Protein AF-A0A350UHS3-F1 (afdb_monomer_lite)

Radius of gyration: 13.72 Å; chains: 1; bounding box: 40×30×36 Å

Sequence (120 aa):
MGPVLELELQLDELGRVIARLTKGKSSATVTSSAAAGAIADLAAAFEDTVREGCGECYWPEGGGDYRWLFRRTGERVAVVVLWCANPVTGWEHVFWGETGWDEFQQTLRGAVARQTISLG

Foldseek 3Di:
DAFAWAWAWDADPLRKIWIWIDGPPAIFIDIASVHVVVLVQLVVQVVCCVVPQKGKDWGDDPQWIKIWIWGHDPQKIKIWIWTDSDVVVPTDGGDIDMHGPVSVVVNSVVNSVVVVVVVD

Secondary structure (DSSP, 8-state):
-PPPPEEEEEE-TTS-EEEEEEETTEEEEEEESSHHHHHHHHHHHHHHHHHHSEEEEEEEETTEEEEEEEEEETTEEEEEEEEES-TTT-PEEEEEEEEEHHHHHHHHHHHHHHHHHHH-

Structure (mmCIF, N/CA/C/O backbone):
data_AF-A0A350UHS3-F1
#
_entry.id   AF-A0A350UHS3-F1
#
loop_
_atom_site.group_PDB
_atom_site.id
_atom_site.type_symbol
_atom_site.label_atom_id
_atom_site.label_alt_id
_atom_site.label_comp_id
_atom_site.label_asym_id
_atom_site.label_entity_id
_atom_site.label_seq_id
_atom_site.pdbx_PDB_ins_code
_atom_site.Cartn_x
_atom_site.Cartn_y
_atom_site.Cartn_z
_atom_site.occupancy
_atom_site.B_iso_or_equiv
_atom_site.auth_seq_id
_atom_site.auth_comp_id
_atom_site.auth_asym_id
_atom_site.auth_atom_id
_atom_site.pdbx_PDB_model_num
ATOM 1 N N . MET A 1 1 ? -19.571 10.231 8.945 1.00 56.25 1 MET A N 1
ATOM 2 C CA . MET A 1 1 ? -18.634 9.476 8.087 1.00 56.25 1 MET A CA 1
ATOM 3 C C . MET A 1 1 ? -17.389 10.318 7.891 1.00 56.25 1 MET A C 1
ATOM 5 O O . MET A 1 1 ? -17.525 11.468 7.494 1.00 56.25 1 MET A O 1
ATOM 9 N N . GLY A 1 2 ? -16.209 9.802 8.245 1.00 68.81 2 GLY A N 1
ATOM 10 C CA . GLY A 1 2 ? -14.953 10.441 7.837 1.00 68.81 2 GLY A CA 1
ATOM 11 C C . GLY A 1 2 ? -14.746 10.294 6.324 1.00 68.81 2 GLY A C 1
ATOM 12 O O . GLY A 1 2 ? -15.481 9.528 5.699 1.00 68.81 2 GLY A O 1
ATOM 13 N N . PRO A 1 3 ? -13.778 11.008 5.719 1.00 79.88 3 PRO A N 1
ATOM 14 C CA . PRO A 1 3 ? -13.432 10.783 4.312 1.00 79.88 3 PRO A CA 1
ATOM 15 C C . PRO A 1 3 ? -13.083 9.303 4.117 1.00 79.88 3 PRO A C 1
ATOM 17 O O . PRO A 1 3 ? -12.522 8.731 5.040 1.00 79.88 3 PRO A O 1
ATOM 20 N N . VAL A 1 4 ? -13.404 8.670 2.988 1.00 88.81 4 VAL A N 1
ATOM 21 C CA . VAL A 1 4 ? -13.046 7.263 2.697 1.00 88.81 4 VAL A CA 1
ATOM 22 C C . VAL A 1 4 ? -11.585 7.192 2.236 1.00 88.81 4 VAL A C 1
ATOM 24 O O . VAL A 1 4 ? -11.056 8.179 1.727 1.00 88.81 4 VAL A O 1
ATOM 27 N N . LEU A 1 5 ? -10.889 6.079 2.510 1.00 96.12 5 LEU A N 1
ATOM 28 C CA . LEU A 1 5 ? -9.570 5.837 1.912 1.00 96.12 5 LEU A CA 1
ATOM 29 C C . LEU A 1 5 ? -9.765 5.195 0.543 1.00 96.12 5 LEU A C 1
ATOM 31 O O . LEU A 1 5 ? -10.306 4.094 0.442 1.00 96.12 5 LEU A O 1
ATOM 35 N N . GLU A 1 6 ? -9.292 5.885 -0.481 1.00 96.62 6 GLU A N 1
ATOM 36 C CA . GLU A 1 6 ? -9.288 5.417 -1.859 1.00 96.62 6 GLU A CA 1
ATOM 37 C C . GLU A 1 6 ? -7.897 4.903 -2.217 1.00 96.62 6 GLU A C 1
ATOM 39 O O . GLU A 1 6 ? -6.881 5.492 -1.836 1.00 96.62 6 GLU A O 1
ATOM 44 N N . LEU A 1 7 ? -7.871 3.789 -2.941 1.00 97.31 7 LEU A N 1
ATOM 45 C CA . LEU A 1 7 ? -6.670 3.215 -3.520 1.00 97.31 7 LEU A CA 1
ATOM 46 C C . LEU A 1 7 ? -6.970 2.828 -4.962 1.00 97.31 7 LEU A C 1
ATOM 48 O O . LEU A 1 7 ? -7.841 1.999 -5.241 1.00 97.31 7 LEU A O 1
ATOM 52 N N . GLU A 1 8 ? -6.203 3.408 -5.868 1.00 97.12 8 GLU A N 1
ATOM 53 C CA . GLU A 1 8 ? -6.229 3.083 -7.283 1.00 97.12 8 GLU A CA 1
ATOM 54 C C . GLU A 1 8 ? -4.900 2.457 -7.671 1.00 97.12 8 GLU A C 1
ATOM 56 O O . GLU A 1 8 ? -3.845 2.940 -7.273 1.00 97.12 8 GLU A O 1
ATOM 61 N N . LEU A 1 9 ? -4.962 1.389 -8.459 1.00 97.25 9 LEU A N 1
ATOM 62 C CA . LEU A 1 9 ? -3.805 0.780 -9.099 1.00 97.25 9 LEU A CA 1
ATOM 63 C C . LEU A 1 9 ? -3.979 0.938 -10.606 1.00 97.25 9 LEU A C 1
ATOM 65 O O . LEU A 1 9 ? -5.082 0.720 -11.116 1.00 97.25 9 LEU A O 1
A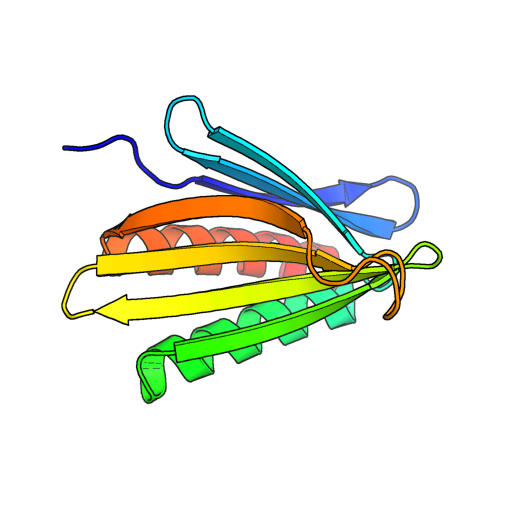TOM 69 N N . GLN A 1 10 ? -2.913 1.318 -11.298 1.00 96.50 10 GLN A N 1
ATOM 70 C CA . GLN A 1 10 ? -2.858 1.459 -12.751 1.00 96.50 10 GLN A CA 1
ATOM 71 C C . GLN A 1 10 ? -1.507 0.959 -13.256 1.00 96.50 10 GLN A C 1
ATOM 73 O O . GLN A 1 10 ? -0.519 1.049 -12.533 1.00 96.50 10 GLN A O 1
ATOM 78 N N . LEU A 1 11 ? -1.459 0.465 -14.490 1.00 95.38 11 LEU A N 1
ATOM 79 C CA . LEU A 1 11 ? -0.200 0.250 -15.197 1.00 95.38 11 LEU A CA 1
ATOM 80 C C . LEU A 1 11 ? 0.103 1.472 -16.058 1.00 95.38 11 LEU A C 1
ATOM 82 O O . LEU A 1 11 ? -0.803 2.017 -16.692 1.00 95.38 11 LEU A O 1
ATOM 86 N N . ASP A 1 12 ? 1.358 1.904 -16.073 1.00 93.31 12 ASP A N 1
ATOM 87 C CA . ASP A 1 12 ? 1.816 2.906 -17.030 1.00 93.31 12 ASP A CA 1
ATOM 88 C C . ASP A 1 12 ? 2.282 2.272 -18.350 1.00 93.31 12 ASP A C 1
ATOM 90 O O . ASP A 1 12 ? 2.319 1.051 -18.509 1.00 93.31 12 ASP A O 1
ATOM 94 N N . GLU A 1 13 ? 2.651 3.115 -19.315 1.00 91.56 13 GLU A N 1
ATOM 95 C CA . GLU A 1 13 ? 3.112 2.688 -20.644 1.00 91.56 13 GLU A CA 1
ATOM 96 C C . GLU A 1 13 ? 4.402 1.850 -20.607 1.00 91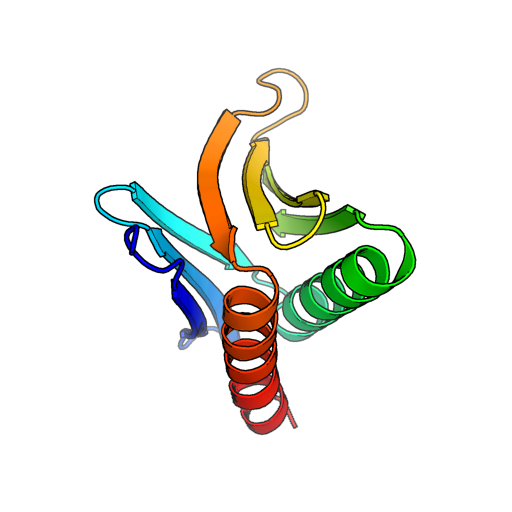.56 13 GLU A C 1
ATOM 98 O O . GLU A 1 13 ? 4.717 1.152 -21.568 1.00 91.56 13 GLU A O 1
ATOM 103 N N . LEU A 1 14 ? 5.149 1.907 -19.500 1.00 90.81 14 LEU A N 1
ATOM 104 C CA . LEU A 1 14 ? 6.383 1.156 -19.281 1.00 90.81 14 LEU A CA 1
ATOM 105 C C . LEU A 1 14 ? 6.134 -0.148 -18.506 1.00 90.81 14 LEU A C 1
ATOM 107 O O . LEU A 1 14 ? 7.090 -0.835 -18.145 1.00 90.81 14 LEU A O 1
ATOM 111 N N . GLY A 1 15 ? 4.869 -0.492 -18.240 1.00 91.38 15 GLY A N 1
ATOM 112 C CA . GLY A 1 15 ? 4.481 -1.694 -17.505 1.00 91.38 15 GLY A CA 1
ATOM 113 C C . GLY A 1 15 ? 4.727 -1.608 -15.999 1.00 91.38 15 GLY A C 1
ATOM 114 O O . GLY A 1 15 ? 4.700 -2.634 -15.320 1.00 91.38 15 GLY A O 1
ATOM 115 N N . ARG A 1 16 ? 4.967 -0.410 -15.457 1.00 94.69 16 ARG A N 1
ATOM 116 C CA . ARG A 1 16 ? 5.115 -0.187 -14.014 1.00 94.69 16 ARG A CA 1
ATOM 117 C C . ARG A 1 16 ? 3.742 -0.051 -13.379 1.00 94.69 16 ARG A C 1
ATOM 119 O O . ARG A 1 16 ? 2.841 0.531 -13.979 1.00 94.69 16 ARG A O 1
ATOM 126 N N . VAL A 1 17 ? 3.588 -0.517 -12.144 1.00 96.94 17 VAL A N 1
ATOM 127 C CA . VAL A 1 17 ? 2.379 -0.234 -11.367 1.00 96.94 17 VAL A CA 1
ATOM 128 C C . VAL A 1 17 ? 2.507 1.127 -10.693 1.00 96.94 17 VAL A C 1
ATOM 130 O O . VAL A 1 17 ? 3.527 1.447 -10.083 1.00 96.94 17 VAL A O 1
ATOM 133 N N . ILE A 1 18 ? 1.449 1.923 -10.791 1.00 97.38 18 ILE A N 1
ATOM 134 C CA . ILE A 1 18 ? 1.249 3.176 -10.076 1.00 97.38 18 ILE A CA 1
ATOM 135 C C . ILE A 1 18 ? 0.087 2.966 -9.111 1.00 97.38 18 ILE A C 1
ATOM 137 O O . ILE A 1 18 ? -1.042 2.706 -9.529 1.00 97.38 18 ILE A O 1
ATOM 141 N N . ALA A 1 19 ? 0.364 3.104 -7.821 1.00 98.06 19 ALA A N 1
ATOM 142 C CA . ALA A 1 19 ? -0.624 3.124 -6.763 1.00 98.06 19 ALA A CA 1
ATOM 143 C C . ALA A 1 19 ? -0.874 4.555 -6.292 1.00 98.06 19 ALA A C 1
ATOM 145 O O . ALA A 1 19 ? 0.041 5.245 -5.841 1.00 98.06 19 ALA A O 1
ATOM 146 N N . ARG A 1 20 ? -2.124 5.004 -6.371 1.00 98.12 20 ARG A N 1
ATOM 147 C CA . ARG A 1 20 ? -2.557 6.307 -5.868 1.00 98.12 20 ARG A CA 1
ATOM 148 C C . ARG A 1 20 ? -3.410 6.105 -4.628 1.00 98.12 20 ARG A C 1
ATOM 150 O O . ARG A 1 20 ? -4.438 5.438 -4.698 1.00 98.12 20 ARG A O 1
ATOM 157 N N . LEU A 1 21 ? -2.982 6.685 -3.510 1.00 98.19 21 LEU A N 1
ATOM 158 C CA . LEU A 1 21 ? -3.741 6.698 -2.261 1.00 98.19 21 LEU A CA 1
ATOM 159 C C . LEU A 1 21 ? -4.323 8.086 -2.027 1.00 98.19 21 LEU A C 1
ATOM 161 O O . LEU A 1 21 ? -3.595 9.072 -2.150 1.00 98.19 21 LEU A O 1
ATOM 165 N N . THR A 1 22 ? -5.586 8.155 -1.612 1.00 97.56 22 THR A N 1
ATOM 166 C CA . THR A 1 22 ? -6.247 9.416 -1.250 1.00 97.56 22 THR A CA 1
ATOM 167 C C . THR A 1 22 ? -7.081 9.244 0.016 1.00 97.56 22 THR A C 1
ATOM 169 O O . THR A 1 22 ? -7.813 8.269 0.178 1.00 97.56 22 THR A O 1
ATOM 172 N N . LYS A 1 23 ? -6.980 10.204 0.941 1.00 95.38 23 LYS A N 1
ATOM 173 C CA . LYS A 1 23 ? -7.799 10.286 2.155 1.00 95.38 23 LYS A CA 1
ATOM 174 C C . LYS A 1 23 ? -7.983 11.743 2.569 1.00 95.38 23 LYS A C 1
ATOM 176 O O . LYS A 1 23 ? -7.113 12.348 3.199 1.00 95.38 23 LYS A O 1
ATOM 181 N N . GLY A 1 24 ? -9.141 12.318 2.257 1.00 92.81 24 GLY A N 1
ATOM 182 C CA . GLY A 1 24 ? -9.398 13.732 2.535 1.00 92.81 24 GLY A CA 1
ATOM 183 C C . GLY A 1 24 ? -8.404 14.625 1.786 1.00 92.81 24 GLY A C 1
ATOM 184 O O . GLY A 1 24 ? -8.423 14.661 0.564 1.00 92.81 24 GLY A O 1
ATOM 185 N N . LYS A 1 25 ? -7.537 15.344 2.513 1.00 91.00 25 LYS A N 1
ATOM 186 C CA . LYS A 1 25 ? -6.486 16.195 1.918 1.00 91.00 25 LYS A CA 1
ATOM 187 C C . LYS A 1 25 ? -5.149 15.476 1.710 1.00 91.00 25 LYS A C 1
ATOM 189 O O . LYS A 1 25 ? -4.271 16.026 1.054 1.00 91.00 25 LYS A O 1
ATOM 194 N N . SER A 1 26 ? -4.982 14.284 2.279 1.00 92.88 26 SER A N 1
ATOM 195 C CA . SER A 1 26 ? -3.761 13.494 2.133 1.00 92.88 26 SER A CA 1
ATOM 196 C C . SER A 1 26 ? -3.831 12.685 0.846 1.00 92.88 26 SER A C 1
ATOM 198 O O . SER A 1 26 ? -4.818 11.987 0.612 1.00 92.88 26 SER A O 1
ATOM 200 N N . SER A 1 27 ? -2.783 12.746 0.031 1.00 96.44 27 SER A N 1
ATOM 201 C CA . SER A 1 27 ? -2.641 11.884 -1.140 1.00 96.44 27 SER A CA 1
ATOM 202 C C . SER A 1 27 ? -1.185 11.499 -1.350 1.00 96.44 27 SER A C 1
ATOM 204 O O . SER A 1 27 ? -0.288 12.243 -0.955 1.00 96.44 27 SER A O 1
ATOM 206 N N . ALA A 1 28 ? -0.959 10.337 -1.951 1.00 97.38 28 ALA A N 1
ATOM 207 C CA . ALA A 1 28 ? 0.368 9.865 -2.311 1.00 97.38 28 ALA A CA 1
ATOM 208 C C . ALA A 1 28 ? 0.326 9.064 -3.609 1.00 97.38 28 ALA A C 1
ATOM 210 O O . ALA A 1 28 ? -0.696 8.475 -3.964 1.00 97.38 28 ALA A O 1
ATOM 211 N N . THR A 1 29 ? 1.454 9.047 -4.314 1.00 97.25 29 THR A N 1
ATOM 212 C CA . THR A 1 29 ? 1.688 8.172 -5.463 1.00 97.25 29 THR A CA 1
ATOM 213 C C . THR A 1 29 ? 2.894 7.301 -5.153 1.00 97.25 29 THR A C 1
ATOM 215 O O . THR A 1 29 ? 3.938 7.815 -4.760 1.00 97.25 29 THR A O 1
ATOM 218 N N . VAL A 1 30 ? 2.722 5.995 -5.302 1.00 97.25 30 VAL A N 1
ATOM 219 C CA . VAL A 1 30 ? 3.711 4.962 -5.003 1.00 97.25 30 VAL A CA 1
ATOM 220 C C . VAL A 1 30 ? 3.862 4.117 -6.254 1.00 97.25 30 VAL A C 1
ATOM 222 O O . VAL A 1 30 ? 2.861 3.774 -6.878 1.00 97.25 30 VAL A O 1
ATOM 225 N N . THR A 1 31 ? 5.083 3.790 -6.651 1.00 96.56 31 THR A N 1
ATOM 226 C CA . THR A 1 31 ? 5.320 3.071 -7.906 1.00 96.56 31 THR A CA 1
ATOM 227 C C . THR A 1 31 ? 6.135 1.816 -7.682 1.00 96.56 31 THR A C 1
ATOM 229 O O . THR A 1 31 ? 6.956 1.772 -6.769 1.00 96.56 31 THR A O 1
ATOM 232 N N . SER A 1 32 ? 5.931 0.817 -8.540 1.00 96.81 32 SER A N 1
ATOM 233 C CA . SER A 1 32 ? 6.883 -0.275 -8.692 1.00 96.81 32 SER A CA 1
ATOM 234 C C . SER A 1 32 ? 7.098 -0.649 -10.154 1.00 96.81 32 SER A C 1
ATOM 236 O O . SER A 1 32 ? 6.152 -0.826 -10.922 1.00 96.81 32 SER A O 1
ATOM 238 N N . SER A 1 33 ? 8.360 -0.810 -10.523 1.00 95.12 33 SER A N 1
ATOM 239 C CA . SER A 1 33 ? 8.829 -1.332 -11.802 1.00 95.12 33 SER A CA 1
ATOM 240 C C . SER A 1 33 ? 8.556 -2.829 -11.978 1.00 95.12 33 SER A C 1
ATOM 242 O O . SER A 1 33 ? 8.461 -3.302 -13.108 1.00 95.12 33 SER A O 1
ATOM 244 N N . ALA A 1 34 ? 8.348 -3.567 -10.885 1.00 94.38 34 ALA A N 1
ATOM 245 C CA . ALA A 1 34 ? 8.008 -4.986 -10.885 1.00 94.38 34 ALA A CA 1
ATOM 246 C C . ALA A 1 34 ? 6.501 -5.193 -10.651 1.00 94.38 34 ALA A C 1
ATOM 248 O O . ALA A 1 34 ? 6.097 -5.789 -9.653 1.00 94.38 34 ALA A O 1
ATOM 249 N N . ALA A 1 35 ? 5.658 -4.701 -11.567 1.00 94.75 35 ALA A N 1
ATOM 250 C CA . ALA A 1 35 ? 4.208 -4.593 -11.366 1.00 94.75 35 ALA A CA 1
ATOM 251 C C . ALA A 1 35 ? 3.528 -5.870 -10.840 1.00 94.75 35 ALA A C 1
ATOM 253 O O . ALA A 1 35 ? 2.813 -5.816 -9.841 1.00 94.75 35 ALA A O 1
ATOM 254 N N . ALA A 1 36 ? 3.771 -7.022 -11.475 1.00 94.06 36 ALA A N 1
ATOM 255 C CA . ALA A 1 36 ? 3.154 -8.285 -11.070 1.00 94.06 36 ALA A CA 1
ATOM 256 C C . ALA A 1 36 ? 3.554 -8.710 -9.646 1.00 94.06 36 ALA A C 1
ATOM 258 O O . ALA A 1 36 ? 2.691 -9.107 -8.864 1.00 94.06 36 ALA A O 1
ATOM 259 N N . GLY A 1 37 ? 4.840 -8.579 -9.299 1.00 95.81 37 GLY A N 1
ATOM 260 C CA . GLY A 1 37 ? 5.343 -8.876 -7.955 1.00 95.81 37 GLY A CA 1
ATOM 261 C C . GLY A 1 37 ? 4.765 -7.917 -6.918 1.00 95.81 37 GLY A C 1
ATOM 262 O O . GLY A 1 37 ? 4.169 -8.352 -5.944 1.00 95.81 37 GLY A O 1
ATOM 263 N N . ALA A 1 38 ? 4.812 -6.615 -7.195 1.00 97.06 38 ALA A N 1
ATOM 264 C CA . ALA A 1 38 ? 4.284 -5.580 -6.314 1.00 97.06 38 ALA A CA 1
ATOM 265 C C . ALA A 1 38 ? 2.786 -5.759 -5.999 1.00 97.06 38 ALA A C 1
ATOM 267 O O . ALA A 1 38 ? 2.366 -5.601 -4.851 1.00 97.06 38 ALA A O 1
ATOM 268 N N . ILE A 1 39 ? 1.976 -6.119 -7.001 1.00 97.06 39 ILE A N 1
ATOM 269 C CA . ILE A 1 39 ? 0.545 -6.403 -6.818 1.00 97.06 39 ILE A CA 1
ATOM 270 C C . ILE A 1 39 ? 0.335 -7.688 -6.006 1.00 97.06 39 ILE A C 1
ATOM 272 O O . ILE A 1 39 ? -0.532 -7.710 -5.131 1.00 97.06 39 ILE A O 1
ATOM 276 N N . ALA A 1 40 ? 1.118 -8.739 -6.269 1.00 96.69 40 ALA A N 1
ATOM 277 C CA . ALA A 1 40 ? 1.049 -9.987 -5.513 1.00 96.69 40 ALA A CA 1
ATOM 278 C C . ALA A 1 40 ? 1.435 -9.784 -4.039 1.00 96.69 40 ALA A C 1
ATOM 280 O O . ALA A 1 40 ? 0.718 -10.246 -3.153 1.00 96.69 40 ALA A O 1
ATOM 281 N N . ASP A 1 41 ? 2.498 -9.028 -3.775 1.00 98.12 41 ASP A N 1
ATOM 282 C CA . ASP A 1 41 ? 2.966 -8.726 -2.423 1.00 98.12 41 ASP A CA 1
ATOM 283 C C . ASP A 1 41 ? 1.952 -7.869 -1.655 1.00 98.12 41 ASP A C 1
ATOM 285 O O . ASP A 1 41 ? 1.675 -8.127 -0.483 1.00 98.12 41 ASP A O 1
ATOM 289 N N . LEU A 1 42 ? 1.326 -6.892 -2.323 1.00 98.00 42 LEU A N 1
ATOM 290 C CA . LEU A 1 42 ? 0.255 -6.085 -1.735 1.00 98.00 42 LEU A CA 1
ATOM 291 C C . LEU A 1 42 ? -0.963 -6.945 -1.361 1.00 98.00 42 LEU A C 1
ATOM 293 O O . LEU A 1 42 ? -1.564 -6.749 -0.302 1.00 98.00 42 LEU A O 1
ATOM 297 N N . ALA A 1 43 ? -1.322 -7.908 -2.216 1.00 97.81 43 ALA A N 1
ATOM 298 C CA . ALA A 1 43 ? -2.396 -8.856 -1.943 1.00 97.81 43 ALA A CA 1
ATOM 299 C C . ALA A 1 43 ? -2.043 -9.800 -0.780 1.00 97.81 43 ALA A C 1
ATOM 301 O O . ALA A 1 43 ? -2.879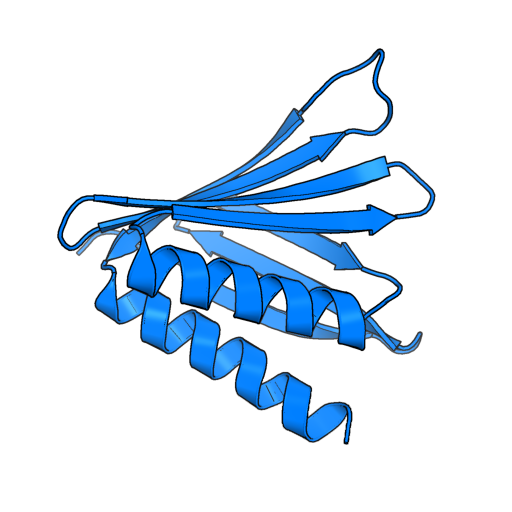 -10.025 0.092 1.00 97.81 43 ALA A O 1
ATOM 302 N N . ALA A 1 44 ? -0.806 -10.300 -0.718 1.00 98.12 44 ALA A N 1
ATOM 303 C CA . ALA A 1 44 ? -0.339 -11.150 0.375 1.00 98.12 44 ALA A CA 1
ATOM 304 C C . ALA A 1 44 ? -0.357 -10.411 1.723 1.00 98.12 44 ALA A C 1
ATOM 306 O O . ALA A 1 44 ? -0.946 -10.901 2.685 1.00 98.12 44 ALA A O 1
ATOM 307 N N . ALA A 1 45 ? 0.173 -9.184 1.770 1.00 98.50 45 ALA A N 1
ATOM 308 C CA . ALA A 1 45 ? 0.144 -8.339 2.964 1.00 98.50 45 ALA A CA 1
ATOM 309 C C . ALA A 1 45 ? -1.286 -8.061 3.454 1.00 98.50 45 ALA A C 1
ATOM 311 O O . ALA A 1 45 ? -1.555 -7.961 4.656 1.00 98.50 45 ALA A O 1
ATOM 312 N N . PHE A 1 46 ? -2.239 -7.944 2.532 1.00 97.94 46 PHE A N 1
ATOM 313 C CA . PHE A 1 46 ? -3.641 -7.827 2.898 1.00 97.94 46 PHE A CA 1
ATOM 314 C C . PHE A 1 46 ? -4.209 -9.102 3.515 1.00 97.94 46 PHE A C 1
ATOM 316 O O . PHE A 1 46 ? -4.888 -9.015 4.537 1.00 97.94 46 PHE A O 1
ATOM 323 N N . GLU A 1 47 ? -3.926 -10.268 2.941 1.00 98.31 47 GLU A N 1
ATOM 324 C CA . GLU A 1 47 ? -4.375 -11.544 3.506 1.00 98.31 47 GLU A CA 1
ATOM 325 C C . GLU A 1 47 ? -3.760 -11.798 4.892 1.00 98.31 47 GLU A C 1
ATOM 327 O O . GLU A 1 47 ? -4.460 -12.236 5.810 1.00 98.31 47 GLU A O 1
ATOM 332 N N . ASP A 1 48 ? -2.504 -11.404 5.111 1.00 98.50 48 ASP A N 1
ATOM 333 C CA . ASP A 1 48 ? -1.900 -11.408 6.448 1.00 98.50 48 ASP A CA 1
ATOM 334 C C . ASP A 1 48 ? -2.647 -10.462 7.401 1.00 98.50 48 ASP A C 1
ATOM 336 O O . ASP A 1 48 ? -2.971 -10.832 8.530 1.00 98.50 48 ASP A O 1
ATOM 340 N N . THR A 1 49 ? -3.062 -9.282 6.929 1.00 98.31 49 THR A N 1
ATOM 341 C CA . THR A 1 49 ? -3.882 -8.348 7.724 1.00 98.31 49 THR A CA 1
ATOM 342 C C . THR A 1 49 ? -5.248 -8.927 8.085 1.00 98.31 49 THR A C 1
ATOM 344 O O . THR A 1 49 ? -5.742 -8.693 9.191 1.00 98.31 49 THR A O 1
ATOM 347 N N . VAL A 1 50 ? -5.866 -9.692 7.181 1.00 97.44 50 VAL A N 1
ATOM 348 C CA . VAL A 1 50 ? -7.123 -10.407 7.447 1.00 97.44 50 VAL A CA 1
ATOM 349 C C . VAL A 1 50 ? -6.919 -11.435 8.563 1.00 97.44 50 VAL A C 1
ATOM 351 O O . VAL A 1 50 ? -7.747 -11.505 9.474 1.00 97.44 50 VAL A O 1
ATOM 354 N N . ARG A 1 51 ? -5.829 -12.212 8.500 1.00 97.62 51 ARG A N 1
ATOM 355 C CA . ARG A 1 51 ? -5.539 -13.326 9.415 1.00 97.62 51 ARG A CA 1
ATOM 356 C C . ARG A 1 51 ? -5.050 -12.867 10.788 1.00 97.62 51 ARG A C 1
ATOM 358 O O . ARG A 1 51 ? -5.492 -13.394 11.804 1.00 97.62 51 ARG A O 1
ATOM 365 N N . GLU A 1 52 ? -4.135 -11.908 10.817 1.00 97.69 52 GLU A N 1
ATOM 366 C CA . GLU A 1 52 ? -3.328 -11.562 11.997 1.00 97.69 52 GLU A CA 1
ATOM 367 C C . GLU A 1 52 ? -3.610 -10.147 12.513 1.00 97.69 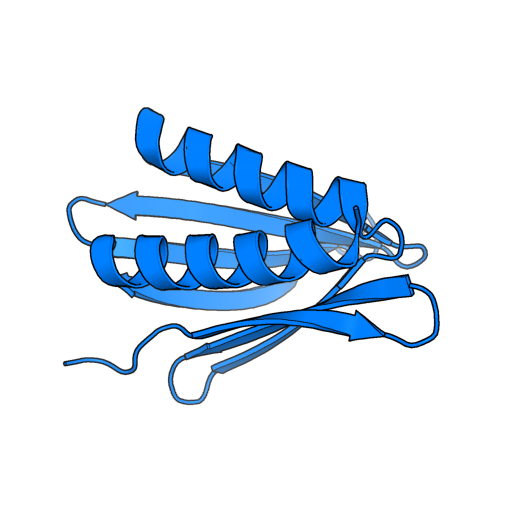52 GLU A C 1
ATOM 369 O O . GLU A 1 52 ? -3.124 -9.738 13.569 1.00 97.69 52 GLU A O 1
ATOM 374 N N . GLY A 1 53 ? -4.413 -9.372 11.781 1.00 97.69 53 GLY A N 1
ATOM 375 C CA . GLY A 1 53 ? -4.674 -7.970 12.087 1.00 97.69 53 GLY A CA 1
ATOM 376 C C . GLY A 1 53 ? -3.517 -7.038 11.718 1.00 97.69 53 GLY A C 1
ATOM 377 O O . GLY A 1 53 ? -3.587 -5.840 11.987 1.00 97.69 53 GLY A O 1
ATOM 378 N N . CYS A 1 54 ? -2.453 -7.542 11.100 1.00 98.19 54 CYS A N 1
ATOM 379 C CA . CYS A 1 54 ? -1.413 -6.734 10.478 1.00 98.19 54 CYS A CA 1
ATOM 380 C C . CYS A 1 54 ? -0.780 -7.457 9.298 1.00 98.19 54 CYS A C 1
ATOM 382 O O . CYS A 1 54 ? -0.757 -8.680 9.265 1.00 98.19 54 CYS A O 1
ATOM 384 N N . GLY A 1 55 ? -0.231 -6.681 8.376 1.00 98.50 55 GLY A N 1
ATOM 385 C CA . GLY A 1 55 ? 0.547 -7.191 7.262 1.00 98.50 55 GLY A CA 1
ATOM 386 C C . GLY A 1 55 ? 1.395 -6.086 6.659 1.00 98.50 55 GLY A C 1
ATOM 387 O O . GLY A 1 55 ? 1.145 -4.896 6.880 1.00 98.50 55 GLY A O 1
ATOM 388 N N . GLU A 1 56 ? 2.424 -6.487 5.929 1.00 98.50 56 GLU A N 1
ATOM 389 C CA . GLU A 1 56 ? 3.347 -5.561 5.297 1.00 98.50 56 GLU A CA 1
ATOM 390 C C . GLU A 1 56 ? 3.904 -6.113 3.996 1.00 98.50 56 GLU A C 1
ATOM 392 O O . GLU A 1 56 ? 4.023 -7.323 3.823 1.00 98.50 56 GLU A O 1
ATOM 397 N N . CYS A 1 57 ? 4.272 -5.212 3.092 1.00 98.38 57 CYS A N 1
ATOM 398 C CA . CYS A 1 57 ? 5.039 -5.557 1.905 1.00 98.38 57 CYS A CA 1
ATOM 399 C C . CYS A 1 57 ? 6.026 -4.449 1.549 1.00 98.38 57 CYS A C 1
ATOM 401 O O . CYS A 1 57 ? 5.925 -3.315 2.030 1.00 98.38 57 CYS A O 1
ATOM 403 N N . TYR A 1 58 ? 6.971 -4.784 0.675 1.00 96.50 58 TYR A N 1
ATOM 404 C CA . TYR A 1 58 ? 8.019 -3.882 0.221 1.00 96.50 58 TYR A CA 1
ATOM 405 C C . TYR A 1 58 ? 7.996 -3.822 -1.295 1.00 96.50 58 TYR A C 1
ATOM 407 O O . TYR A 1 58 ? 7.920 -4.858 -1.945 1.00 96.50 58 TYR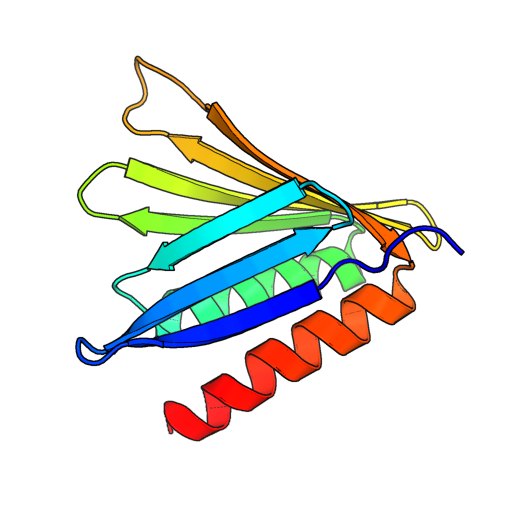 A O 1
ATOM 415 N N . TRP A 1 59 ? 8.064 -2.618 -1.849 1.00 97.31 59 TRP A N 1
ATOM 416 C CA . TRP A 1 59 ? 8.225 -2.398 -3.280 1.00 97.31 59 TRP A CA 1
ATOM 417 C C . TRP A 1 59 ? 9.599 -1.774 -3.515 1.00 97.31 59 TRP A C 1
ATOM 419 O O . TRP A 1 59 ? 9.755 -0.568 -3.290 1.00 97.31 59 TRP A O 1
ATOM 429 N N . PRO A 1 60 ? 10.589 -2.582 -3.929 1.00 93.69 60 PRO A N 1
ATOM 430 C CA . PRO A 1 60 ? 11.910 -2.079 -4.254 1.00 93.69 60 PRO A CA 1
ATOM 431 C C . PRO A 1 60 ? 11.887 -1.255 -5.533 1.00 93.69 60 PRO A C 1
ATOM 433 O O . PRO A 1 60 ? 11.294 -1.663 -6.531 1.00 93.69 60 PRO A O 1
ATOM 436 N N . GLU A 1 61 ? 12.582 -0.126 -5.510 1.00 92.38 61 GLU A N 1
ATOM 437 C CA . GLU A 1 61 ? 12.803 0.752 -6.650 1.00 92.38 61 GLU A CA 1
ATOM 438 C C . GLU A 1 61 ? 14.287 1.113 -6.763 1.00 92.38 61 GLU A C 1
ATOM 440 O O . GLU A 1 61 ? 15.051 1.076 -5.800 1.00 92.38 61 GLU A O 1
ATOM 445 N N . GLY A 1 62 ? 14.719 1.521 -7.960 1.00 88.81 62 GLY A N 1
ATOM 446 C CA . GLY A 1 62 ? 16.127 1.866 -8.189 1.00 88.81 62 GLY A CA 1
ATOM 447 C C . GLY A 1 62 ? 16.656 3.000 -7.295 1.00 88.81 62 GLY A C 1
ATOM 448 O O . GLY A 1 62 ? 17.864 3.111 -7.112 1.00 88.81 62 GLY A O 1
ATOM 449 N N . GLY A 1 63 ? 15.767 3.838 -6.746 1.00 89.69 63 GLY A N 1
ATOM 450 C CA . GLY A 1 63 ? 16.111 4.954 -5.859 1.00 89.69 63 GLY A CA 1
ATOM 451 C C . GLY A 1 63 ? 15.870 4.710 -4.366 1.00 89.69 63 GLY A C 1
ATOM 452 O O . GLY A 1 63 ? 16.123 5.624 -3.584 1.00 89.69 63 GLY A O 1
ATOM 453 N N . GLY A 1 64 ? 15.353 3.542 -3.978 1.00 93.69 64 GLY A N 1
ATOM 454 C CA . GLY A 1 64 ? 14.938 3.247 -2.607 1.00 93.69 64 GLY A CA 1
ATOM 455 C C . GLY A 1 64 ? 13.771 2.269 -2.542 1.00 93.69 64 GLY A C 1
ATOM 456 O O . GLY A 1 64 ? 13.320 1.761 -3.562 1.00 93.69 64 GLY A O 1
ATOM 457 N N . ASP A 1 65 ? 13.253 2.030 -1.344 1.00 94.81 65 ASP A N 1
ATOM 458 C CA . ASP A 1 65 ? 12.182 1.064 -1.117 1.00 94.81 65 ASP A CA 1
ATOM 459 C C . ASP A 1 65 ? 10.941 1.743 -0.544 1.00 94.81 65 ASP A C 1
ATOM 461 O O . ASP A 1 65 ? 11.023 2.515 0.418 1.00 94.81 65 ASP A O 1
ATOM 465 N N . TYR A 1 66 ? 9.768 1.406 -1.079 1.00 97.75 66 TYR A N 1
ATOM 466 C CA . TYR A 1 66 ? 8.514 1.688 -0.390 1.00 97.75 66 TYR A CA 1
ATOM 467 C C . TYR A 1 66 ? 8.164 0.543 0.552 1.00 97.75 66 TYR A C 1
ATOM 469 O O . TYR A 1 66 ? 8.162 -0.615 0.145 1.00 97.75 66 TYR A O 1
ATOM 477 N N . ARG A 1 67 ? 7.786 0.861 1.789 1.00 98.00 67 ARG A N 1
ATOM 478 C CA . ARG A 1 67 ? 7.215 -0.102 2.737 1.00 98.00 67 ARG A CA 1
ATOM 479 C C . ARG A 1 67 ? 5.756 0.222 2.978 1.00 98.00 67 ARG A C 1
ATOM 481 O O . ARG A 1 67 ? 5.424 1.330 3.396 1.00 98.00 67 ARG A O 1
ATOM 488 N N . TRP A 1 68 ? 4.906 -0.766 2.765 1.00 98.50 68 TRP A N 1
ATOM 489 C CA . TRP A 1 68 ? 3.483 -0.712 3.052 1.00 98.50 68 TRP A CA 1
ATOM 490 C C . TRP A 1 68 ? 3.216 -1.416 4.370 1.00 98.50 68 TRP A C 1
ATOM 492 O O . TRP A 1 68 ? 3.721 -2.510 4.602 1.00 98.50 68 TRP A O 1
ATOM 502 N N . LEU A 1 69 ? 2.417 -0.793 5.225 1.00 98.50 69 LEU A N 1
ATOM 503 C CA . LEU A 1 69 ? 2.027 -1.329 6.520 1.00 98.50 69 LEU A CA 1
ATOM 504 C C . LEU A 1 69 ? 0.517 -1.225 6.666 1.00 98.50 69 LEU A C 1
ATOM 506 O O . LEU A 1 69 ? -0.070 -0.154 6.487 1.00 98.50 69 LEU A O 1
ATOM 510 N N . PHE A 1 70 ? -0.091 -2.324 7.081 1.00 98.50 70 PHE A N 1
ATOM 511 C CA . PHE A 1 70 ? -1.494 -2.392 7.433 1.00 98.50 70 PHE A CA 1
ATOM 512 C C . PHE A 1 70 ? -1.627 -2.813 8.888 1.00 98.50 70 PHE A C 1
ATOM 514 O O . PHE A 1 70 ? -1.017 -3.787 9.334 1.00 98.50 70 PHE A O 1
ATOM 521 N N . ARG A 1 71 ? -2.454 -2.093 9.642 1.00 98.38 71 ARG A N 1
ATOM 522 C CA . ARG A 1 71 ? -2.783 -2.458 11.019 1.00 98.38 71 ARG A CA 1
ATOM 523 C C . ARG A 1 71 ? -4.275 -2.335 11.246 1.00 98.38 71 ARG A C 1
ATOM 525 O O . ARG A 1 71 ? -4.816 -1.232 11.250 1.00 98.38 71 ARG A O 1
ATOM 532 N N . ARG A 1 72 ? -4.933 -3.469 11.452 1.00 97.88 72 ARG A N 1
ATOM 533 C CA . ARG A 1 72 ? -6.345 -3.554 11.803 1.00 97.88 72 ARG A CA 1
ATOM 534 C C . ARG A 1 72 ? -6.517 -3.492 13.320 1.00 97.88 72 ARG A C 1
ATOM 536 O O . ARG A 1 72 ? -5.874 -4.228 14.064 1.00 97.88 72 ARG A O 1
ATOM 543 N N . THR A 1 73 ? -7.453 -2.659 13.756 1.00 97.06 73 THR A N 1
ATOM 544 C CA . THR A 1 73 ? -7.884 -2.520 15.148 1.00 97.06 73 THR A CA 1
ATOM 545 C C . THR A 1 73 ? -9.410 -2.559 15.180 1.00 97.06 73 THR A C 1
ATOM 547 O O . THR A 1 73 ? -10.078 -1.554 14.932 1.00 97.06 73 THR A O 1
ATOM 550 N N . GLY A 1 74 ? -9.976 -3.741 15.440 1.00 95.75 74 GLY A N 1
ATOM 551 C CA . GLY A 1 74 ? -11.423 -3.965 15.391 1.00 95.75 74 GLY A CA 1
ATOM 552 C C . GLY A 1 74 ? -11.991 -3.748 13.984 1.00 95.75 74 GLY A C 1
ATOM 553 O O . GLY A 1 74 ? -11.624 -4.453 13.041 1.00 95.75 74 GLY A O 1
ATOM 554 N N . GLU A 1 75 ? -12.877 -2.764 13.850 1.00 96.56 75 GLU A N 1
ATOM 555 C CA . GLU A 1 75 ? -13.543 -2.386 12.592 1.00 96.56 75 GLU A CA 1
ATOM 556 C C . GLU A 1 75 ? -12.786 -1.312 11.802 1.00 96.56 75 GLU A C 1
ATOM 558 O O . GLU A 1 75 ? -13.303 -0.768 10.830 1.00 96.56 75 GLU A O 1
ATOM 563 N N . ARG A 1 76 ? -11.568 -0.960 12.219 1.00 97.19 76 ARG A N 1
ATOM 564 C CA . ARG A 1 76 ? -10.760 0.080 11.576 1.00 97.19 76 ARG A CA 1
ATOM 565 C C . ARG A 1 76 ? -9.433 -0.486 11.112 1.00 97.19 76 ARG A C 1
ATOM 567 O O . ARG A 1 76 ? -8.916 -1.435 11.698 1.00 97.19 76 ARG A O 1
ATOM 574 N N . VAL A 1 77 ? -8.865 0.126 10.084 1.00 97.81 77 VAL A N 1
ATOM 575 C CA . VAL A 1 77 ? -7.526 -0.191 9.589 1.00 97.81 77 VAL A CA 1
ATOM 576 C C . VAL A 1 77 ? -6.752 1.082 9.307 1.00 97.81 77 VAL A C 1
ATOM 578 O O . VAL A 1 77 ? -7.270 2.007 8.680 1.00 97.81 77 VAL A O 1
ATOM 581 N N . ALA A 1 78 ? -5.513 1.114 9.784 1.00 97.88 78 ALA A N 1
ATOM 582 C CA . ALA A 1 78 ? -4.520 2.102 9.411 1.00 97.88 78 ALA A CA 1
ATOM 583 C C . ALA A 1 78 ? -3.680 1.560 8.252 1.00 97.88 78 ALA A C 1
ATOM 585 O O . ALA A 1 78 ? -3.202 0.425 8.302 1.00 97.88 78 ALA A O 1
ATOM 586 N N . VAL A 1 79 ? -3.502 2.392 7.232 1.00 98.06 79 VAL A N 1
ATOM 587 C CA . VAL A 1 79 ? -2.644 2.154 6.075 1.00 98.06 79 VAL A CA 1
ATOM 588 C C . VAL A 1 79 ? -1.523 3.177 6.117 1.00 98.06 79 VAL A C 1
ATOM 590 O O . VAL A 1 79 ? -1.786 4.383 6.138 1.00 98.06 79 VAL A O 1
ATOM 593 N N . VAL A 1 80 ? -0.282 2.703 6.127 1.00 98.06 80 VAL A N 1
ATOM 594 C CA . VAL A 1 80 ? 0.912 3.551 6.111 1.00 98.06 80 VAL A CA 1
ATOM 595 C C . VAL A 1 80 ? 1.777 3.155 4.933 1.00 98.06 80 VAL A C 1
ATOM 597 O O . VAL A 1 80 ? 1.992 1.969 4.696 1.00 98.06 80 VAL A O 1
ATOM 600 N N . VAL A 1 81 ? 2.292 4.153 4.223 1.00 98.31 81 VAL A N 1
ATOM 601 C CA . VAL A 1 81 ? 3.369 3.956 3.257 1.00 98.31 81 VAL A CA 1
ATOM 602 C C . VAL A 1 81 ? 4.556 4.796 3.689 1.00 98.31 81 VAL A C 1
ATOM 604 O O . VAL A 1 81 ? 4.411 5.986 3.990 1.00 98.31 81 VAL A O 1
ATOM 607 N N . LEU A 1 82 ? 5.718 4.159 3.735 1.00 98.06 82 LEU A N 1
ATOM 608 C CA . LEU A 1 82 ? 7.001 4.775 4.032 1.00 98.06 82 LEU A CA 1
ATOM 609 C C . LEU A 1 82 ? 7.922 4.652 2.819 1.00 98.06 82 LEU A C 1
ATOM 611 O O . LEU A 1 82 ? 7.772 3.720 2.032 1.00 98.06 82 LEU A O 1
ATOM 615 N N . TRP A 1 83 ? 8.884 5.559 2.699 1.00 97.31 83 TRP A N 1
ATOM 616 C CA . TRP A 1 83 ? 9.952 5.520 1.703 1.00 97.31 83 TRP A CA 1
ATOM 617 C C . TRP A 1 83 ? 11.309 5.481 2.393 1.00 97.31 83 TRP A C 1
ATOM 619 O O . TRP A 1 83 ? 11.524 6.198 3.365 1.00 97.31 83 TRP A O 1
ATOM 629 N N . CYS A 1 84 ? 12.230 4.665 1.899 1.00 96.38 84 CYS A N 1
ATOM 630 C CA . CYS A 1 84 ? 13.613 4.648 2.351 1.00 96.38 84 CYS A CA 1
ATOM 631 C C . CYS A 1 84 ? 14.522 4.782 1.135 1.00 96.38 84 CYS A C 1
ATOM 633 O O . CYS A 1 84 ? 14.708 3.820 0.397 1.00 96.38 84 CYS A O 1
ATOM 635 N N . ALA A 1 85 ? 15.103 5.966 0.928 1.00 93.88 85 ALA A N 1
ATOM 636 C CA . ALA A 1 85 ? 16.076 6.166 -0.147 1.00 93.88 85 ALA A CA 1
ATOM 637 C C . ALA A 1 85 ? 17.364 5.362 0.099 1.00 93.88 85 ALA A C 1
ATOM 639 O O . ALA A 1 85 ? 18.011 4.893 -0.833 1.00 93.88 85 ALA A O 1
ATOM 640 N N . ASN A 1 86 ? 17.772 5.244 1.365 1.00 90.19 86 ASN A N 1
ATOM 641 C CA . ASN A 1 86 ? 18.892 4.423 1.807 1.00 90.19 86 ASN A CA 1
ATOM 642 C C . ASN A 1 86 ? 18.855 4.227 3.340 1.00 90.19 86 ASN A C 1
ATOM 644 O O . ASN A 1 86 ? 18.236 5.019 4.057 1.00 90.19 86 ASN A O 1
ATOM 648 N N . PRO A 1 87 ? 19.585 3.233 3.882 1.00 86.06 87 PRO A N 1
ATOM 649 C CA . PRO A 1 87 ? 19.597 2.964 5.321 1.00 86.06 87 PRO A CA 1
ATOM 650 C C . PRO A 1 87 ? 20.097 4.122 6.198 1.00 86.06 87 PRO A C 1
ATOM 652 O O . PRO A 1 87 ? 19.814 4.133 7.393 1.00 86.06 87 PRO A O 1
ATOM 655 N N . VAL A 1 88 ? 20.850 5.076 5.638 1.00 90.19 88 VAL A N 1
ATOM 656 C CA . VAL A 1 88 ? 21.395 6.222 6.384 1.00 90.19 88 VAL A CA 1
ATOM 657 C C . VAL A 1 88 ? 20.330 7.299 6.592 1.00 90.19 88 VAL A C 1
ATOM 659 O O . VAL A 1 88 ? 20.265 7.881 7.671 1.00 90.19 88 VAL A O 1
ATOM 662 N N . THR A 1 89 ? 19.482 7.553 5.591 1.00 87.00 89 THR A N 1
ATOM 663 C CA . THR A 1 89 ? 18.363 8.504 5.702 1.00 87.00 89 THR A CA 1
ATOM 664 C C . THR A 1 89 ? 17.196 7.929 6.500 1.00 87.00 89 THR A C 1
ATOM 666 O O . THR A 1 89 ? 16.440 8.679 7.111 1.00 87.00 89 THR A O 1
ATOM 669 N N . GLY A 1 90 ? 17.072 6.600 6.538 1.00 91.44 90 GLY A N 1
ATOM 670 C CA . GLY A 1 90 ? 15.990 5.917 7.236 1.00 91.44 90 GLY A CA 1
ATOM 671 C C . GLY A 1 90 ? 14.648 6.050 6.514 1.00 91.44 90 GLY A C 1
ATOM 672 O O . GLY A 1 90 ? 14.592 6.356 5.323 1.00 91.44 90 GLY A O 1
ATOM 673 N N . TRP A 1 91 ? 13.570 5.771 7.249 1.00 93.69 91 TRP A N 1
ATOM 674 C CA . TRP A 1 91 ? 12.209 5.765 6.717 1.00 93.69 91 TRP A CA 1
ATOM 675 C C . TRP A 1 91 ? 11.551 7.140 6.818 1.00 93.69 91 TRP A C 1
ATOM 677 O O . TRP A 1 91 ? 11.409 7.701 7.905 1.00 93.69 91 TRP A O 1
ATOM 687 N N . GLU A 1 92 ? 11.067 7.624 5.685 1.00 95.31 92 GLU A N 1
ATOM 688 C CA . GLU A 1 92 ? 10.293 8.846 5.536 1.00 95.31 92 GLU A CA 1
ATOM 689 C C . GLU A 1 92 ? 8.813 8.517 5.350 1.00 95.31 92 GLU A C 1
ATOM 691 O O . GLU A 1 92 ? 8.437 7.512 4.743 1.00 95.31 92 GLU A O 1
ATOM 696 N N . HIS A 1 93 ? 7.948 9.375 5.881 1.00 95.06 93 HIS A N 1
ATOM 697 C CA . HIS A 1 93 ? 6.507 9.234 5.720 1.00 95.06 93 HIS A CA 1
ATOM 698 C C . HIS A 1 93 ? 6.075 9.646 4.308 1.00 95.06 93 HIS A C 1
ATOM 700 O O . HIS A 1 93 ? 6.380 10.749 3.865 1.00 95.06 93 HIS A O 1
ATOM 706 N N . VAL A 1 94 ? 5.334 8.768 3.626 1.00 97.00 94 VAL A N 1
ATOM 707 C CA . VAL A 1 94 ? 4.741 9.041 2.305 1.00 97.00 94 VAL A CA 1
ATOM 708 C C . VAL A 1 94 ? 3.228 9.176 2.415 1.00 97.00 94 VAL A C 1
ATOM 710 O O . VAL A 1 94 ? 2.630 10.088 1.850 1.00 97.00 94 VAL A O 1
ATOM 713 N N . PHE A 1 95 ? 2.589 8.264 3.148 1.00 98.06 95 PHE A N 1
ATOM 714 C CA . PHE A 1 95 ? 1.142 8.261 3.316 1.00 98.06 95 PHE A CA 1
ATOM 715 C C . PHE A 1 95 ? 0.733 7.691 4.667 1.00 98.06 95 PHE A C 1
ATOM 717 O O . PHE A 1 95 ? 1.336 6.750 5.176 1.00 98.06 95 PHE A O 1
ATOM 724 N N . TRP A 1 96 ? -0.324 8.255 5.249 1.00 96.56 96 TRP A N 1
ATOM 725 C CA . TRP A 1 96 ? -1.038 7.669 6.379 1.00 96.56 96 TRP A CA 1
ATOM 726 C C . TRP A 1 96 ? -2.527 7.958 6.231 1.00 96.56 96 TRP A C 1
ATOM 728 O O . TRP A 1 96 ? -2.927 9.100 5.988 1.00 96.56 96 TRP A O 1
ATOM 738 N N . GLY A 1 97 ? -3.346 6.926 6.399 1.00 96.06 97 GLY A N 1
ATOM 739 C CA . GLY A 1 97 ? -4.792 7.059 6.401 1.00 96.06 97 GLY A CA 1
ATOM 740 C C . GLY A 1 97 ? -5.454 5.935 7.180 1.00 96.06 97 GLY A C 1
ATOM 741 O O . GLY A 1 97 ? -5.014 4.790 7.136 1.00 96.06 97 GLY A O 1
ATOM 742 N N . GLU A 1 98 ? -6.536 6.263 7.880 1.00 96.62 98 GLU A N 1
ATOM 743 C CA . GLU A 1 98 ? -7.323 5.297 8.646 1.00 96.62 98 GLU A CA 1
ATOM 744 C C . GLU A 1 98 ? -8.760 5.242 8.128 1.00 96.62 98 GLU A C 1
ATOM 746 O O . GLU A 1 98 ? -9.384 6.281 7.899 1.00 96.62 98 GLU A O 1
ATOM 751 N N . THR A 1 99 ? -9.311 4.048 7.925 1.00 96.75 99 THR A N 1
ATOM 752 C CA . THR A 1 99 ? -10.670 3.866 7.385 1.00 96.75 99 THR A CA 1
ATOM 753 C C . THR A 1 99 ? -11.371 2.653 7.994 1.00 96.75 99 THR A C 1
ATOM 755 O O . THR A 1 99 ? -10.756 1.908 8.760 1.00 96.75 99 THR A O 1
ATOM 758 N N . GLY A 1 100 ? -12.662 2.471 7.693 1.00 96.94 100 GLY A N 1
ATOM 759 C CA . GLY A 1 100 ? -13.391 1.260 8.070 1.00 96.94 100 GLY A CA 1
ATOM 760 C C . GLY A 1 100 ? -12.796 0.022 7.398 1.00 96.94 100 GLY A C 1
ATOM 761 O O . GLY A 1 100 ? -12.445 0.058 6.222 1.00 96.94 100 GLY A O 1
ATOM 762 N N . TRP A 1 101 ? -12.665 -1.074 8.139 1.00 97.00 101 TRP A N 1
ATOM 763 C CA . TRP A 1 101 ? -12.072 -2.309 7.634 1.00 97.00 101 TRP A CA 1
ATOM 764 C C . TRP A 1 101 ? -12.832 -2.837 6.416 1.00 97.00 101 TRP A C 1
ATOM 766 O O . TRP A 1 101 ? -12.219 -3.043 5.374 1.00 97.00 101 TRP A O 1
ATOM 776 N N . ASP A 1 102 ? -14.156 -2.948 6.503 1.00 96.25 102 ASP A N 1
ATOM 777 C CA . ASP A 1 102 ? -14.985 -3.477 5.414 1.00 96.25 102 ASP A CA 1
ATOM 778 C C . ASP A 1 102 ? -14.876 -2.628 4.137 1.00 96.25 102 ASP A C 1
ATOM 780 O O . ASP A 1 102 ? -14.755 -3.166 3.035 1.00 96.25 102 ASP A O 1
ATOM 784 N N . GLU A 1 103 ? -14.846 -1.299 4.286 1.00 95.06 103 GLU A N 1
ATOM 785 C CA . GLU A 1 103 ? -14.621 -0.360 3.179 1.00 95.06 103 GLU A CA 1
ATOM 786 C C . GLU A 1 103 ? -13.251 -0.602 2.535 1.00 95.06 103 GLU A C 1
ATOM 788 O O . GLU A 1 103 ? -13.138 -0.714 1.315 1.00 95.06 103 GLU A O 1
ATOM 793 N N . PHE A 1 104 ? -12.202 -0.735 3.352 1.00 96.38 104 PHE A N 1
ATOM 794 C CA . PHE A 1 104 ? -10.851 -0.981 2.858 1.00 96.38 104 PHE A CA 1
ATOM 795 C C . PHE A 1 104 ? -10.733 -2.319 2.128 1.00 96.38 104 PHE A C 1
ATOM 797 O O . PHE A 1 104 ? -10.108 -2.379 1.069 1.00 96.38 104 PHE A O 1
ATOM 804 N N . GLN A 1 105 ? -11.359 -3.379 2.651 1.00 96.44 105 GLN A N 1
ATOM 805 C CA . GLN A 1 105 ? -11.366 -4.688 1.998 1.00 96.44 105 GLN A CA 1
ATOM 806 C C . GLN A 1 105 ? -11.969 -4.603 0.594 1.00 96.44 105 GLN A C 1
ATOM 808 O O . GLN A 1 105 ? -11.421 -5.181 -0.345 1.00 96.44 105 GLN A O 1
ATOM 813 N N . GLN A 1 106 ? -13.082 -3.881 0.438 1.00 96.19 106 GLN A N 1
ATOM 814 C CA . GLN A 1 106 ? -13.725 -3.685 -0.861 1.00 96.19 106 GLN A CA 1
ATOM 815 C C . GLN A 1 106 ? -12.833 -2.880 -1.810 1.00 96.19 106 GLN A C 1
ATOM 817 O O . GLN A 1 106 ? -12.607 -3.306 -2.946 1.00 96.19 106 GLN A O 1
ATOM 822 N N . THR A 1 107 ? -12.277 -1.762 -1.334 1.00 96.25 107 THR A N 1
ATOM 823 C CA . THR A 1 107 ? -11.389 -0.897 -2.119 1.00 96.25 107 THR A CA 1
ATOM 824 C C . THR A 1 107 ? -10.168 -1.661 -2.629 1.00 96.25 107 THR A C 1
ATOM 826 O O . THR A 1 107 ? -9.907 -1.666 -3.834 1.00 96.25 107 THR A O 1
ATOM 829 N N . LEU A 1 108 ? -9.439 -2.346 -1.742 1.00 96.38 108 LEU A N 1
ATOM 830 C CA . LEU A 1 108 ? -8.201 -3.028 -2.108 1.00 96.38 108 LEU A CA 1
ATOM 831 C C . LEU A 1 108 ? -8.455 -4.224 -3.029 1.00 96.38 108 LEU A C 1
ATOM 833 O O . LEU A 1 108 ? -7.790 -4.347 -4.056 1.00 96.38 108 LEU A O 1
ATOM 837 N N . ARG A 1 109 ? -9.443 -5.075 -2.717 1.00 96.38 109 ARG A N 1
ATOM 838 C CA . ARG A 1 109 ? -9.795 -6.215 -3.581 1.00 96.38 109 ARG A CA 1
ATOM 839 C C . ARG A 1 109 ? -10.218 -5.751 -4.967 1.00 96.38 109 ARG A C 1
ATOM 841 O O . ARG A 1 109 ? -9.784 -6.328 -5.959 1.00 96.38 109 ARG A O 1
ATOM 848 N N . GLY A 1 110 ? -11.018 -4.686 -5.040 1.00 95.94 110 GLY A N 1
ATOM 849 C CA . GLY A 1 110 ? -11.404 -4.079 -6.309 1.00 95.94 110 GLY A CA 1
ATOM 850 C C . GLY A 1 110 ? -10.198 -3.562 -7.094 1.00 95.94 110 GLY A C 1
ATOM 851 O O . GLY A 1 110 ? -10.119 -3.779 -8.301 1.00 95.94 110 GLY A O 1
ATOM 852 N N . ALA A 1 111 ? -9.247 -2.904 -6.425 1.00 95.62 111 ALA A N 1
ATOM 853 C CA . ALA A 1 111 ? -8.038 -2.387 -7.058 1.00 95.62 111 ALA A CA 1
ATOM 854 C C . ALA A 1 111 ? -7.129 -3.504 -7.591 1.00 95.62 111 ALA A C 1
ATOM 856 O O . ALA A 1 111 ? -6.714 -3.434 -8.746 1.00 95.62 111 ALA A O 1
ATOM 857 N N . VAL A 1 112 ? -6.879 -4.546 -6.794 1.00 95.19 112 VAL A N 1
ATOM 858 C CA . VAL A 1 112 ? -6.050 -5.699 -7.183 1.00 95.19 112 VAL A CA 1
ATOM 859 C C . VAL A 1 112 ? -6.700 -6.483 -8.325 1.00 95.19 112 VAL A C 1
ATOM 861 O O . VAL A 1 112 ? -6.050 -6.724 -9.339 1.00 95.19 112 VAL A O 1
ATOM 864 N N . ALA A 1 113 ? -7.995 -6.805 -8.225 1.00 92.50 113 ALA A N 1
ATOM 865 C CA . ALA A 1 113 ? -8.699 -7.588 -9.244 1.00 92.50 113 ALA A CA 1
ATOM 866 C C . ALA A 1 113 ? -8.684 -6.918 -10.629 1.00 92.50 113 ALA A C 1
ATOM 868 O O . ALA A 1 113 ? -8.526 -7.599 -11.642 1.00 92.50 113 ALA A O 1
ATOM 869 N N . ARG A 1 114 ? -8.788 -5.580 -10.683 1.00 90.94 114 ARG A N 1
ATOM 870 C CA . ARG A 1 114 ? -8.667 -4.817 -11.939 1.00 90.94 114 ARG A CA 1
ATOM 871 C C . ARG A 1 114 ? -7.300 -4.981 -12.605 1.00 90.94 114 ARG A C 1
ATOM 873 O O . ARG A 1 114 ? -7.228 -4.939 -13.828 1.00 90.94 114 ARG A O 1
ATOM 880 N N . GLN A 1 115 ? -6.233 -5.167 -11.828 1.00 88.06 115 GLN A N 1
ATOM 881 C CA . GLN A 1 115 ? -4.887 -5.327 -12.379 1.00 88.06 115 GLN A CA 1
ATOM 882 C C . GLN A 1 115 ? -4.553 -6.773 -12.725 1.00 88.06 115 GLN A C 1
ATOM 884 O O . GLN A 1 115 ? -3.873 -7.003 -13.718 1.00 88.06 115 GLN A O 1
ATOM 889 N N . THR A 1 116 ? -5.070 -7.754 -11.981 1.00 79.31 116 THR A N 1
ATOM 890 C CA . THR A 1 116 ? -4.882 -9.172 -12.323 1.00 79.31 116 THR A CA 1
ATOM 891 C C . THR A 1 116 ? -5.428 -9.500 -13.715 1.00 79.31 116 THR A C 1
ATOM 893 O O . THR A 1 116 ? -4.813 -10.2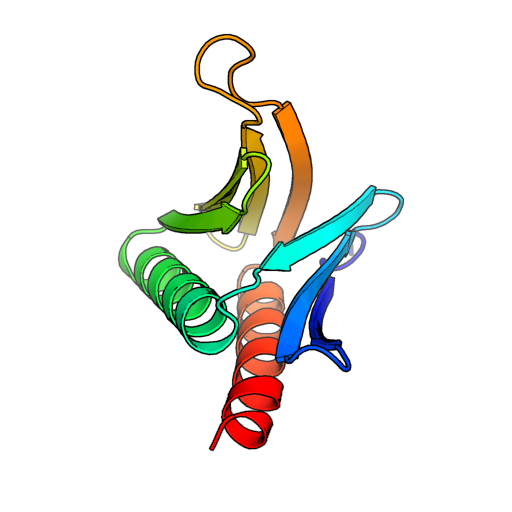76 -14.434 1.00 79.31 116 THR A O 1
ATOM 896 N N . ILE A 1 117 ? -6.533 -8.869 -14.128 1.00 72.38 117 ILE A N 1
ATOM 897 C CA . ILE A 1 117 ? -7.091 -9.021 -15.483 1.00 72.38 117 ILE A CA 1
ATOM 898 C C . ILE A 1 117 ? -6.164 -8.417 -16.551 1.00 72.38 117 ILE A C 1
ATOM 900 O O . ILE A 1 117 ? -6.079 -8.947 -17.649 1.00 72.38 117 ILE A O 1
ATOM 904 N N . SER A 1 118 ? -5.470 -7.323 -16.235 1.00 71.12 118 SER A N 1
ATOM 905 C CA . SER A 1 118 ? -4.593 -6.608 -17.176 1.00 71.12 118 SER A CA 1
ATOM 906 C C . SER A 1 118 ? -3.206 -7.243 -17.334 1.00 71.12 118 SER A C 1
ATOM 908 O O . SER A 1 118 ? -2.485 -6.892 -18.263 1.00 71.12 118 SER A O 1
ATOM 910 N N . LEU A 1 119 ? -2.813 -8.127 -16.412 1.00 70.88 119 LEU A N 1
ATOM 911 C CA . LEU A 1 119 ? -1.505 -8.793 -16.385 1.00 70.88 119 LEU A CA 1
ATOM 912 C C . LEU A 1 119 ? -1.543 -10.260 -16.848 1.00 70.88 119 LEU A C 1
ATOM 914 O O . LEU A 1 119 ? -0.481 -10.877 -16.936 1.00 70.88 119 LEU A O 1
ATOM 918 N N . GLY A 1 120 ? -2.734 -10.821 -17.081 1.00 56.69 120 GLY A N 1
ATOM 919 C CA . GLY A 1 120 ? -2.937 -12.181 -17.601 1.00 56.69 120 GLY A CA 1
ATOM 920 C C . GLY A 1 120 ? -3.044 -12.209 -19.117 1.00 56.69 120 GLY A C 1
ATOM 921 O O . GLY A 1 120 ? -2.541 -13.192 -19.703 1.00 56.69 120 GLY A O 1
#

pLDDT: mean 94.02, std 7.42, range [56.25, 98.5]